Protein AF-A0A951E4K0-F1 (afdb_monomer)

Solvent-accessible surface area (backbone atoms only — not comparable to full-atom values): 7254 Å² total; per-residue 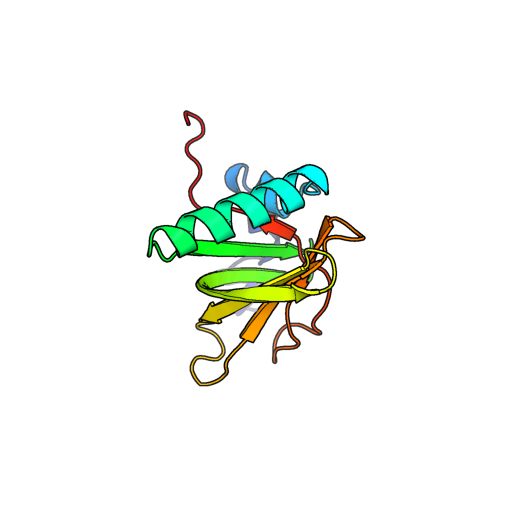(Å²): 109,76,64,49,74,74,73,48,70,82,65,64,62,61,72,37,79,90,33,48,76,57,69,48,87,76,55,45,70,54,36,44,50,47,52,54,49,53,51,54,35,44,76,70,74,40,70,41,69,36,28,39,29,34,76,84,82,45,79,47,70,34,36,40,69,49,72,47,85,45,74,87,71,17,36,39,27,40,29,51,36,86,93,44,77,92,49,91,40,45,43,32,39,38,49,92,75,26,41,36,32,34,54,66,53,100,86,39,90,44,43,80,38,44,71,41,70,77,85,66,54,98,88,101

Nearest PDB structures (foldseek):
  7q08-as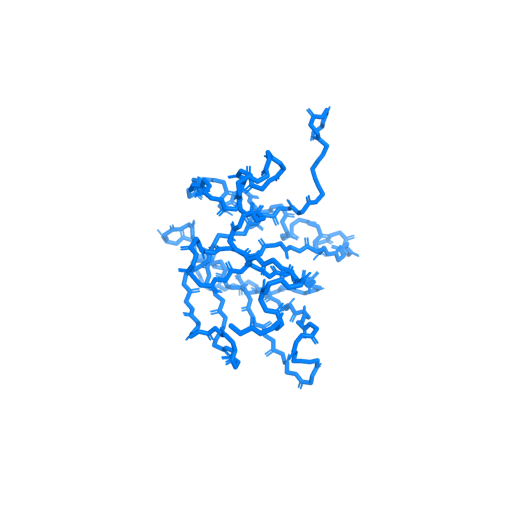sembly1_F  TM=6.027E-01  e=2.156E+00  Candida albicans SC5314
  6hq9-assembly2_B  TM=6.151E-01  e=2.423E+00  Homo sapiens
  4ii1-assembly4_D  TM=5.823E-01  e=2.034E+00  Homo sapiens

Mean predicted aligned error: 5.85 Å

pLDDT: mean 88.38, std 11.91, range [41.97, 98.56]

Secondary structure (DSSP, 8-state):
-HHHHHH--SSGGGGSGGGHHHHSPPPHHHHHHHHHHHHHHHHTT--EEEEEEETTTEEEEEEEEEEEE-GGG-EEEEEE-TTSTTS-EEEEEETTTTEEEE---SS---EEEEEE-S---TT-

Struct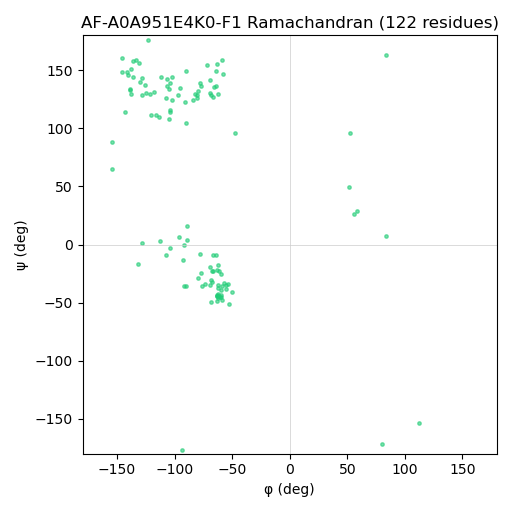ure (mmCIF, N/CA/C/O backbone):
data_AF-A0A951E4K0-F1
#
_entry.id   AF-A0A951E4K0-F1
#
loop_
_atom_site.group_PDB
_atom_site.id
_atom_site.type_symbol
_atom_site.label_atom_id
_atom_site.label_alt_id
_atom_site.label_comp_id
_atom_site.label_asym_id
_atom_site.label_entity_id
_atom_site.label_seq_id
_atom_site.pdbx_PDB_ins_code
_atom_site.Cartn_x
_atom_site.Cartn_y
_atom_site.Cartn_z
_atom_site.occupancy
_atom_site.B_iso_or_equiv
_atom_site.auth_seq_id
_atom_site.auth_comp_id
_atom_site.auth_asym_id
_atom_site.auth_atom_id
_atom_site.pdbx_PDB_model_num
ATOM 1 N N . MET A 1 1 ? 22.150 -8.859 -26.083 1.00 69.88 1 MET A N 1
ATOM 2 C CA . MET A 1 1 ? 21.149 -8.032 -26.794 1.00 69.88 1 MET A CA 1
ATOM 3 C C . MET A 1 1 ? 21.623 -6.578 -26.795 1.00 69.88 1 MET A C 1
ATOM 5 O O . MET A 1 1 ? 22.036 -6.112 -25.738 1.00 69.88 1 MET A O 1
ATOM 9 N N . VAL A 1 2 ? 21.629 -5.881 -27.941 1.00 82.50 2 VAL A N 1
ATOM 10 C CA . VAL A 1 2 ? 22.141 -4.492 -28.066 1.00 82.50 2 VAL A CA 1
ATOM 11 C C . VAL A 1 2 ? 21.454 -3.541 -27.076 1.00 82.50 2 VAL A C 1
ATOM 13 O O . VAL A 1 2 ? 22.128 -2.742 -26.435 1.00 82.50 2 VAL A O 1
ATOM 16 N N . LEU A 1 3 ? 20.147 -3.701 -26.848 1.00 77.38 3 LEU A N 1
ATOM 17 C CA . LEU A 1 3 ? 19.372 -2.881 -25.911 1.00 77.38 3 LEU A CA 1
ATOM 18 C C . LEU A 1 3 ? 19.907 -2.940 -24.465 1.00 77.38 3 LEU A C 1
ATOM 20 O O . LEU A 1 3 ? 20.143 -1.913 -23.845 1.00 77.38 3 LEU A O 1
ATOM 24 N N . GLN A 1 4 ? 20.174 -4.144 -23.950 1.00 70.00 4 GLN A N 1
ATOM 25 C CA . GLN A 1 4 ? 20.669 -4.366 -22.584 1.00 70.00 4 GLN A CA 1
ATOM 26 C C . GLN A 1 4 ? 22.092 -3.825 -22.375 1.00 70.00 4 GLN A C 1
ATOM 28 O O . GLN A 1 4 ? 22.424 -3.377 -21.282 1.00 70.00 4 GLN A O 1
ATOM 33 N N . LYS A 1 5 ? 22.933 -3.845 -23.419 1.00 79.50 5 LYS A N 1
ATOM 34 C CA . LYS A 1 5 ? 24.275 -3.243 -23.366 1.00 79.50 5 LYS A CA 1
ATOM 35 C C . LYS A 1 5 ? 24.222 -1.71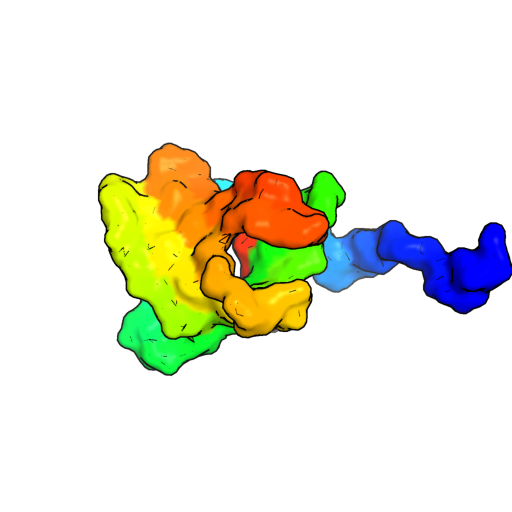2 -23.282 1.00 79.50 5 LYS A C 1
ATOM 37 O O . LYS A 1 5 ? 25.106 -1.132 -22.670 1.00 79.50 5 LYS A O 1
ATOM 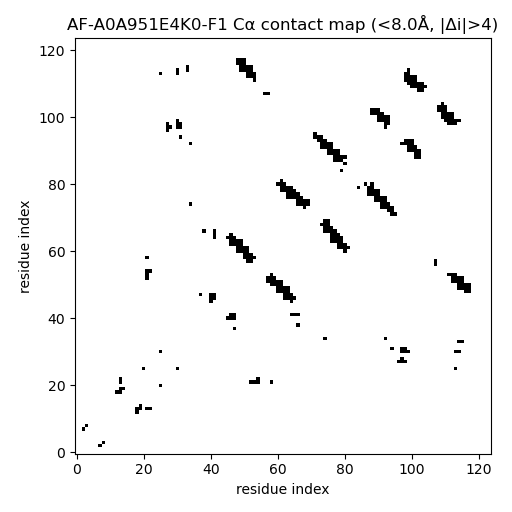42 N N . ASN A 1 6 ? 23.197 -1.085 -23.864 1.00 81.38 6 ASN A N 1
ATOM 43 C CA . ASN A 1 6 ? 23.054 0.374 -23.901 1.00 81.38 6 ASN A CA 1
ATOM 44 C C . ASN A 1 6 ? 22.233 0.941 -22.727 1.00 81.38 6 ASN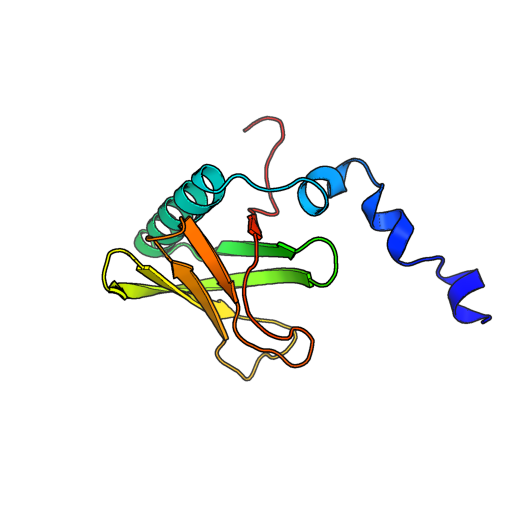 A C 1
ATOM 46 O O . ASN A 1 6 ? 22.546 2.016 -22.234 1.00 81.38 6 ASN A O 1
ATOM 50 N N . LEU A 1 7 ? 21.203 0.227 -22.259 1.00 78.88 7 LEU A N 1
ATOM 51 C CA . LEU A 1 7 ? 20.326 0.664 -21.156 1.00 78.88 7 LEU A CA 1
ATOM 52 C C . LEU A 1 7 ? 20.776 0.155 -19.778 1.00 78.88 7 LEU A C 1
ATOM 54 O O . LEU A 1 7 ? 20.282 0.612 -18.749 1.00 78.88 7 LEU A O 1
ATOM 58 N N . GLY A 1 8 ? 21.703 -0.804 -19.755 1.00 77.50 8 GLY A N 1
ATOM 59 C CA . GLY A 1 8 ? 22.141 -1.474 -18.541 1.00 77.50 8 GLY A CA 1
ATOM 60 C C . GLY A 1 8 ? 21.184 -2.571 -18.070 1.00 77.50 8 GLY A C 1
ATOM 61 O O . GLY A 1 8 ? 20.250 -2.994 -18.755 1.00 77.50 8 GLY A O 1
ATOM 62 N N . LEU A 1 9 ? 21.468 -3.088 -16.877 1.00 77.00 9 LEU A N 1
ATOM 63 C CA . LEU A 1 9 ? 20.673 -4.128 -16.229 1.00 77.00 9 LEU A CA 1
ATOM 64 C C . LEU A 1 9 ? 19.580 -3.474 -15.370 1.00 77.00 9 LEU A C 1
ATOM 66 O O . LEU A 1 9 ? 19.783 -2.398 -14.818 1.00 77.00 9 LEU A O 1
ATOM 70 N N . TRP A 1 10 ? 18.430 -4.131 -15.210 1.00 71.56 10 TRP A N 1
ATOM 71 C CA . TRP A 1 10 ? 17.336 -3.619 -14.368 1.00 71.56 10 TRP A CA 1
ATOM 72 C C . TRP A 1 10 ? 17.597 -3.811 -12.860 1.00 71.56 10 TRP A C 1
ATOM 74 O O . TRP A 1 10 ? 17.063 -3.083 -12.026 1.00 71.56 10 TRP A O 1
ATOM 84 N N . TRP A 1 11 ? 18.425 -4.795 -12.490 1.00 74.81 11 TRP A N 1
ATOM 85 C CA . TRP A 1 11 ? 18.671 -5.188 -11.098 1.00 74.81 11 TRP A CA 1
ATOM 86 C C . TRP A 1 11 ? 19.660 -4.308 -10.302 1.00 74.81 11 TRP A C 1
ATOM 88 O O . TRP A 1 11 ? 19.476 -4.215 -9.089 1.00 74.81 11 TRP A O 1
ATOM 98 N N . PRO A 1 12 ? 20.671 -3.625 -10.885 1.00 79.00 12 PRO A N 1
ATOM 99 C CA . PRO A 1 12 ? 21.579 -2.755 -10.133 1.00 79.00 12 PRO A CA 1
ATOM 100 C C . PRO A 1 12 ? 20.860 -1.614 -9.415 1.00 79.00 12 PRO A C 1
ATOM 102 O O . PRO A 1 12 ? 21.329 -1.150 -8.380 1.00 79.00 12 PRO A O 1
ATOM 105 N N . ALA A 1 13 ? 19.691 -1.195 -9.914 1.00 72.56 13 ALA A N 1
ATOM 106 C CA . ALA A 1 13 ? 18.859 -0.207 -9.241 1.00 72.56 13 ALA A CA 1
ATOM 107 C C . ALA A 1 13 ? 18.519 -0.626 -7.799 1.00 72.56 13 ALA A C 1
ATOM 109 O O . ALA A 1 13 ? 18.506 0.228 -6.922 1.00 72.56 13 ALA A O 1
ATOM 110 N N . TYR A 1 14 ? 18.331 -1.918 -7.514 1.00 70.06 14 TYR A N 1
ATOM 111 C CA . TYR A 1 14 ? 17.999 -2.415 -6.170 1.00 70.06 14 TYR A CA 1
ATOM 112 C C . TYR A 1 14 ? 19.121 -2.232 -5.147 1.00 70.06 14 TYR A C 1
ATOM 114 O O . TYR A 1 14 ? 18.846 -2.175 -3.954 1.00 70.06 14 TYR A O 1
ATOM 122 N N . TRP A 1 15 ? 20.367 -2.113 -5.608 1.00 73.19 15 TRP A N 1
ATOM 123 C CA . TRP A 1 15 ? 21.541 -1.934 -4.751 1.00 73.19 15 TRP A CA 1
ATOM 124 C C . TRP A 1 15 ? 21.890 -0.467 -4.500 1.00 73.19 15 TRP A C 1
ATOM 126 O O . TRP A 1 15 ? 22.843 -0.170 -3.783 1.00 73.19 15 TRP A O 1
ATOM 136 N N . ARG A 1 16 ? 21.130 0.476 -5.071 1.00 76.94 16 ARG A N 1
ATOM 137 C CA . ARG A 1 16 ? 21.275 1.894 -4.730 1.00 76.94 16 ARG A CA 1
ATOM 138 C C . ARG A 1 16 ? 20.868 2.088 -3.274 1.00 76.94 16 ARG A C 1
ATOM 140 O O . ARG A 1 16 ? 19.816 1.601 -2.874 1.00 76.94 16 ARG A O 1
ATOM 147 N N . VAL A 1 17 ? 21.657 2.850 -2.513 1.00 73.56 17 VAL A N 1
ATOM 148 C CA . VAL A 1 17 ? 21.427 3.080 -1.074 1.00 73.56 17 VAL A CA 1
ATOM 149 C C . VAL A 1 17 ? 19.983 3.502 -0.793 1.00 73.56 17 VAL A C 1
ATOM 151 O O . VAL A 1 17 ? 19.376 2.956 0.113 1.00 73.56 17 VAL A O 1
ATOM 154 N N . GLY A 1 18 ? 19.382 4.368 -1.618 1.00 69.25 18 GLY A N 1
ATOM 155 C CA . GLY A 1 18 ? 17.985 4.807 -1.461 1.00 69.25 18 GLY A CA 1
ATOM 156 C C . GLY A 1 18 ? 16.917 3.705 -1.578 1.00 69.25 18 GLY A C 1
ATOM 157 O O . GLY A 1 18 ? 15.808 3.880 -1.085 1.00 69.25 18 GLY A O 1
ATOM 158 N N . ASN A 1 19 ? 17.249 2.549 -2.154 1.00 73.06 19 ASN A N 1
ATOM 159 C CA . ASN A 1 19 ? 16.321 1.443 -2.400 1.00 73.06 19 ASN A CA 1
ATOM 160 C C . ASN A 1 19 ? 16.351 0.361 -1.311 1.00 73.06 19 ASN A C 1
ATOM 162 O O . ASN A 1 19 ? 15.657 -0.647 -1.428 1.00 73.06 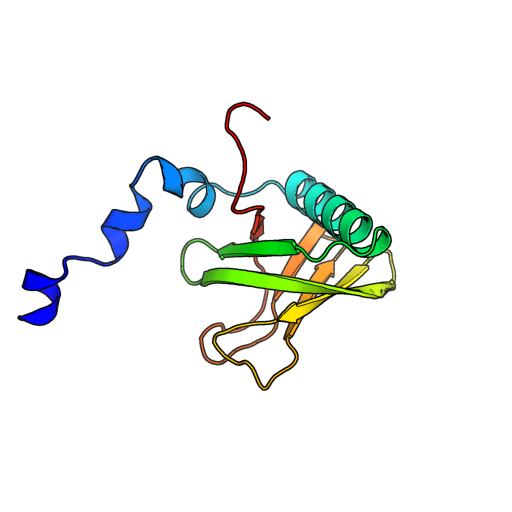19 ASN A O 1
ATOM 166 N N . TRP A 1 20 ? 17.085 0.568 -0.213 1.00 74.69 20 TRP A N 1
ATOM 167 C CA . TRP A 1 20 ? 17.168 -0.395 0.890 1.00 74.69 20 TRP A CA 1
ATOM 168 C C . TRP A 1 20 ? 15.791 -0.814 1.441 1.00 74.69 20 TRP A C 1
ATOM 170 O O . TRP A 1 20 ? 15.591 -1.976 1.788 1.00 74.69 20 TRP A O 1
ATOM 180 N N . ARG A 1 21 ? 14.806 0.098 1.450 1.00 74.44 21 ARG A N 1
ATOM 181 C CA . ARG A 1 21 ? 13.428 -0.166 1.914 1.00 74.44 21 ARG A CA 1
ATOM 182 C C . ARG A 1 21 ? 12.621 -1.092 1.004 1.00 74.44 21 ARG A C 1
ATOM 184 O O . ARG A 1 21 ? 11.633 -1.660 1.452 1.00 74.44 21 ARG A O 1
ATOM 191 N N . ILE A 1 22 ? 13.038 -1.242 -0.251 1.00 75.25 22 ILE A N 1
ATOM 192 C CA . ILE A 1 22 ? 12.457 -2.193 -1.208 1.00 75.25 22 ILE A CA 1
ATOM 193 C C . ILE A 1 22 ? 12.927 -3.618 -0.893 1.00 75.25 22 ILE A C 1
ATOM 195 O O . ILE A 1 22 ? 12.196 -4.590 -1.077 1.00 75.25 22 ILE A O 1
ATOM 199 N N . VAL A 1 23 ? 14.177 -3.743 -0.446 1.00 71.25 23 VAL A N 1
ATOM 200 C CA . VAL A 1 23 ? 14.839 -5.034 -0.229 1.00 71.25 23 VAL A CA 1
ATOM 201 C C . VAL A 1 23 ? 14.606 -5.552 1.187 1.00 71.25 23 VAL A C 1
ATOM 203 O O . VAL A 1 23 ? 14.451 -6.756 1.385 1.00 71.25 23 VAL A O 1
ATOM 206 N N . MET A 1 24 ? 14.551 -4.657 2.174 1.00 74.25 24 MET A N 1
ATOM 207 C CA . MET A 1 24 ? 14.398 -5.041 3.572 1.00 74.25 24 MET A CA 1
ATOM 208 C C . MET A 1 24 ? 12.949 -5.423 3.905 1.00 74.25 24 MET A C 1
ATOM 210 O O . MET A 1 24 ? 12.008 -4.747 3.482 1.00 74.25 24 MET A O 1
ATOM 214 N N . PRO A 1 25 ? 12.739 -6.489 4.699 1.00 75.00 25 PRO A N 1
ATOM 215 C CA . PRO A 1 25 ? 11.406 -6.886 5.119 1.00 75.00 25 PRO A CA 1
ATOM 216 C C . PRO A 1 25 ? 10.771 -5.794 5.982 1.00 75.00 25 PRO A C 1
ATOM 218 O O . PRO A 1 25 ? 11.399 -5.249 6.890 1.00 75.00 25 PRO A O 1
ATOM 221 N N . VAL A 1 26 ? 9.493 -5.508 5.733 1.00 83.19 26 VAL A N 1
ATOM 222 C CA . VAL A 1 26 ? 8.735 -4.563 6.555 1.00 83.19 26 VAL A CA 1
ATOM 223 C C . VAL A 1 26 ? 8.046 -5.328 7.683 1.00 83.19 26 VAL A C 1
ATOM 225 O O . VAL A 1 26 ? 7.267 -6.243 7.402 1.00 83.19 26 VAL A O 1
ATOM 228 N N . PRO A 1 27 ? 8.285 -4.978 8.959 1.00 89.94 27 PRO A N 1
ATOM 229 C CA . PRO A 1 27 ? 7.633 -5.647 10.077 1.00 89.94 27 PRO A CA 1
ATOM 230 C C . PRO A 1 27 ? 6.105 -5.553 9.992 1.00 89.94 27 PRO A C 1
ATOM 232 O O . PRO A 1 27 ? 5.555 -4.525 9.592 1.00 89.94 27 PRO A O 1
ATOM 235 N N . ARG A 1 28 ? 5.405 -6.590 10.465 1.00 93.56 28 ARG A N 1
ATOM 236 C CA . ARG A 1 28 ? 3.929 -6.629 10.522 1.00 93.56 28 ARG A CA 1
ATOM 237 C C . ARG A 1 28 ? 3.337 -5.496 11.366 1.00 93.56 28 ARG A C 1
ATOM 239 O O . ARG A 1 28 ? 2.320 -4.911 11.015 1.00 93.56 28 ARG A O 1
ATOM 246 N N . SER A 1 29 ? 4.019 -5.109 12.444 1.00 93.94 29 SER A N 1
ATOM 247 C CA . SER A 1 29 ? 3.671 -3.913 13.226 1.00 93.94 29 SER A CA 1
ATOM 248 C C . SER A 1 29 ? 3.791 -2.622 12.405 1.00 93.94 29 SER A C 1
ATOM 250 O O . SER A 1 29 ? 2.984 -1.710 12.561 1.00 93.94 29 SER A O 1
ATOM 252 N N . GLY A 1 30 ? 4.762 -2.549 11.490 1.00 93.12 30 GLY A N 1
ATOM 253 C CA . GLY A 1 30 ? 4.898 -1.466 10.518 1.00 93.12 30 GLY A CA 1
ATOM 254 C C . GLY A 1 30 ? 3.716 -1.403 9.555 1.00 93.12 30 GLY A C 1
ATOM 255 O O . GLY A 1 30 ? 3.166 -0.326 9.353 1.00 93.12 30 GLY A O 1
ATOM 256 N N . GLN A 1 31 ? 3.273 -2.551 9.040 1.00 95.81 31 GLN A N 1
ATOM 257 C CA . GLN A 1 31 ? 2.095 -2.638 8.172 1.00 95.81 31 GLN A CA 1
ATOM 258 C C . GLN A 1 31 ? 0.812 -2.216 8.908 1.00 95.81 31 GLN A C 1
ATOM 260 O O . GLN A 1 31 ? 0.056 -1.394 8.404 1.00 95.81 31 GLN A O 1
ATOM 265 N N . GLN A 1 32 ? 0.609 -2.663 10.150 1.00 97.56 32 GLN A N 1
ATOM 266 C CA . GLN A 1 32 ? -0.517 -2.202 10.970 1.00 97.56 32 GLN A CA 1
ATOM 267 C C . GLN A 1 32 ? -0.495 -0.681 11.198 1.00 97.56 32 GLN A C 1
ATOM 269 O O . GLN A 1 32 ? -1.533 -0.024 11.106 1.00 97.56 32 GLN A O 1
ATOM 274 N N . ARG A 1 33 ? 0.677 -0.103 11.504 1.00 95.81 33 ARG A N 1
ATOM 275 C CA . ARG A 1 33 ? 0.826 1.357 11.647 1.00 95.81 33 ARG A CA 1
ATOM 276 C C . ARG A 1 33 ? 0.510 2.079 10.341 1.00 95.81 33 ARG A C 1
ATOM 278 O O . ARG A 1 33 ? -0.199 3.078 10.380 1.00 95.81 33 ARG A O 1
ATOM 285 N N . MET A 1 34 ? 0.975 1.549 9.212 1.00 96.00 34 MET A N 1
ATOM 286 C CA . MET A 1 34 ? 0.679 2.087 7.885 1.00 96.00 34 MET A CA 1
ATOM 287 C C . MET A 1 34 ? -0.826 2.085 7.599 1.00 96.00 34 MET A C 1
ATOM 289 O O . MET A 1 34 ? -1.357 3.106 7.186 1.00 96.00 34 MET A O 1
ATOM 293 N N . ALA A 1 35 ? -1.538 0.993 7.896 1.00 97.69 35 ALA A N 1
ATOM 294 C CA . ALA A 1 35 ? -2.988 0.917 7.705 1.00 97.69 35 ALA A CA 1
ATOM 295 C C . ALA A 1 35 ? -3.744 1.962 8.538 1.00 97.69 35 ALA A C 1
ATOM 297 O O . ALA A 1 35 ? -4.609 2.668 8.021 1.00 97.69 35 ALA A O 1
ATOM 298 N N . LYS A 1 36 ? -3.377 2.111 9.819 1.00 97.31 36 LYS A N 1
ATOM 299 C CA . LYS A 1 36 ? -3.954 3.135 10.705 1.00 97.31 36 LYS A CA 1
ATOM 300 C C . LYS A 1 36 ? -3.666 4.549 10.204 1.00 97.31 36 LYS A C 1
ATOM 302 O O . LYS A 1 36 ? -4.562 5.389 10.205 1.00 97.31 36 LYS A O 1
ATOM 307 N N . TRP A 1 37 ? -2.431 4.804 9.776 1.00 96.50 37 TRP A N 1
ATOM 308 C CA . TRP A 1 37 ? -2.037 6.096 9.228 1.00 96.50 37 TRP A CA 1
ATOM 309 C C . TRP A 1 37 ? -2.810 6.416 7.949 1.00 96.50 37 TRP A C 1
ATOM 311 O O . TRP A 1 37 ? -3.394 7.490 7.862 1.00 96.50 37 TRP A O 1
ATOM 321 N N . LEU A 1 38 ? -2.884 5.478 7.002 1.00 96.88 38 LEU A N 1
ATOM 322 C CA . LEU A 1 38 ? -3.562 5.677 5.724 1.00 96.88 38 LEU A CA 1
ATOM 323 C C . LEU A 1 38 ? -5.054 5.953 5.923 1.00 96.88 38 LEU A C 1
ATOM 325 O O . LEU A 1 38 ? -5.569 6.935 5.394 1.00 96.88 38 LEU A O 1
ATOM 329 N N . ARG A 1 39 ? -5.715 5.156 6.773 1.00 97.81 39 ARG A N 1
ATOM 330 C CA . ARG A 1 39 ? -7.095 5.405 7.207 1.00 97.81 39 ARG A CA 1
ATOM 331 C C . ARG A 1 39 ? -7.252 6.819 7.766 1.00 97.81 39 ARG A C 1
ATOM 333 O O . ARG A 1 39 ? -8.102 7.565 7.300 1.00 97.81 39 ARG A O 1
ATOM 340 N N . SER A 1 40 ? -6.388 7.206 8.706 1.00 97.62 40 SER A N 1
ATOM 341 C CA . SER A 1 40 ? -6.423 8.541 9.305 1.00 97.62 40 SER A CA 1
ATOM 342 C C . SER A 1 40 ? -6.230 9.653 8.267 1.00 97.62 40 SER A C 1
ATOM 344 O O . SER A 1 40 ? -6.903 10.673 8.349 1.00 97.62 40 SER A O 1
ATOM 346 N N . GLN A 1 41 ? -5.358 9.491 7.266 1.00 96.94 41 GLN A N 1
ATOM 347 C CA . GLN A 1 41 ? -5.210 10.495 6.204 1.00 96.94 41 GLN A CA 1
ATOM 348 C C . GLN A 1 41 ? -6.495 10.647 5.382 1.00 96.94 41 GLN A C 1
ATOM 350 O O . GLN A 1 41 ? -6.933 11.773 5.137 1.00 96.94 41 GLN A O 1
ATOM 355 N N . LEU A 1 42 ? -7.129 9.530 5.024 1.00 97.62 42 LEU A N 1
ATOM 356 C CA . LEU A 1 42 ? -8.375 9.530 4.262 1.00 97.62 42 LEU A CA 1
ATOM 357 C C . LEU A 1 42 ? -9.561 10.073 5.077 1.00 97.62 42 LEU A C 1
ATOM 359 O O . LEU A 1 42 ? -10.363 10.822 4.525 1.00 97.62 42 LEU A O 1
ATOM 363 N N . ASP A 1 43 ? -9.615 9.817 6.389 1.00 98.06 43 ASP A N 1
ATOM 364 C CA . ASP A 1 43 ? -10.587 10.444 7.305 1.00 98.06 43 ASP A CA 1
ATOM 365 C C . ASP A 1 43 ? -10.491 11.980 7.276 1.00 98.06 43 ASP A C 1
ATOM 367 O O . ASP A 1 43 ? -11.496 12.684 7.361 1.00 98.06 43 ASP A O 1
ATOM 371 N N . HIS A 1 44 ? -9.284 12.518 7.074 1.00 97.75 44 HIS A N 1
ATOM 372 C CA . HIS A 1 44 ? -9.035 13.954 6.922 1.00 97.75 44 HIS A CA 1
ATOM 373 C C . HIS A 1 44 ? -9.129 14.444 5.466 1.00 97.75 44 HIS A C 1
ATOM 375 O O . HIS A 1 44 ? -8.644 15.535 5.160 1.00 97.75 44 HIS A O 1
ATOM 381 N N . LYS A 1 45 ? -9.729 13.660 4.557 1.00 97.00 45 LYS A N 1
ATOM 382 C CA . LYS A 1 45 ? -9.871 13.971 3.120 1.00 97.00 45 LYS A CA 1
ATOM 383 C C . LYS A 1 45 ? -8.532 14.204 2.403 1.00 97.00 45 LYS A C 1
ATOM 385 O O . LYS A 1 45 ? -8.460 14.964 1.439 1.00 97.00 45 LYS A O 1
ATOM 390 N N . ARG A 1 46 ? -7.452 13.568 2.872 1.00 96.12 46 ARG A N 1
ATOM 391 C CA . ARG A 1 46 ? -6.117 13.654 2.263 1.00 96.12 46 ARG A CA 1
ATOM 392 C C . ARG A 1 46 ? -5.814 12.371 1.503 1.00 96.12 46 ARG A C 1
ATOM 394 O O . ARG A 1 46 ? -5.526 11.348 2.121 1.00 96.12 46 ARG A O 1
ATOM 401 N N . ILE A 1 47 ? -5.824 12.449 0.175 1.00 95.81 47 ILE A N 1
ATOM 402 C CA . ILE A 1 47 ? -5.346 11.358 -0.683 1.00 95.81 47 ILE A CA 1
ATOM 403 C C . ILE A 1 47 ? -3.848 11.123 -0.462 1.00 95.81 47 ILE A C 1
ATOM 405 O O . ILE A 1 47 ? -3.098 12.052 -0.121 1.00 95.81 47 ILE A O 1
ATOM 409 N N . ARG A 1 48 ? -3.408 9.874 -0.629 1.00 95.56 48 ARG A N 1
ATOM 410 C CA . ARG A 1 48 ? -2.018 9.483 -0.378 1.00 95.56 48 ARG A CA 1
ATOM 411 C C . ARG A 1 48 ? -1.500 8.531 -1.431 1.00 95.56 48 ARG A C 1
ATOM 413 O O . ARG A 1 48 ? -2.144 7.537 -1.752 1.00 95.56 48 ARG A O 1
ATOM 420 N N . ASP A 1 49 ? -0.305 8.827 -1.917 1.00 94.12 49 ASP A N 1
ATOM 421 C CA . ASP A 1 49 ? 0.507 7.857 -2.618 1.00 94.12 49 ASP A CA 1
ATOM 422 C C . ASP A 1 49 ? 1.004 6.794 -1.633 1.00 94.12 49 ASP A C 1
ATOM 424 O O . ASP A 1 49 ? 1.333 7.067 -0.476 1.00 94.12 49 ASP A O 1
ATOM 428 N N . VAL A 1 50 ? 1.030 5.555 -2.098 1.00 94.12 50 VAL A N 1
ATOM 429 C CA . VAL A 1 50 ? 1.590 4.428 -1.369 1.00 94.12 50 VAL A CA 1
ATOM 430 C C . VAL A 1 50 ? 2.425 3.599 -2.316 1.00 94.12 50 VAL A C 1
ATOM 432 O O . VAL A 1 50 ? 2.097 3.409 -3.486 1.00 94.12 50 VAL A O 1
ATOM 435 N N . TYR A 1 51 ? 3.508 3.064 -1.783 1.00 92.81 51 TYR A N 1
ATOM 436 C CA . TYR A 1 51 ? 4.380 2.177 -2.517 1.00 92.81 51 TYR A CA 1
ATOM 437 C C . TYR A 1 51 ? 4.222 0.760 -2.025 1.00 92.81 51 TYR A C 1
ATOM 439 O O . TYR A 1 51 ? 4.360 0.483 -0.831 1.00 92.81 51 TYR A O 1
ATOM 447 N N . ILE A 1 52 ? 3.942 -0.137 -2.960 1.00 93.56 52 ILE A N 1
ATOM 448 C CA . ILE A 1 52 ? 3.799 -1.554 -2.695 1.00 93.56 52 ILE A CA 1
ATOM 449 C C . ILE A 1 52 ? 5.022 -2.302 -3.193 1.00 93.56 52 ILE A C 1
ATOM 451 O O . ILE A 1 52 ? 5.505 -2.098 -4.309 1.00 93.56 52 ILE A O 1
ATOM 455 N N . THR A 1 53 ? 5.521 -3.196 -2.350 1.00 91.31 53 THR A N 1
ATOM 456 C CA . THR A 1 53 ? 6.675 -4.016 -2.677 1.00 91.31 53 THR A CA 1
ATOM 457 C C . THR A 1 53 ? 6.538 -5.441 -2.182 1.00 91.31 53 THR A C 1
ATOM 459 O O . THR A 1 53 ? 5.991 -5.735 -1.117 1.00 91.31 53 THR A O 1
ATOM 462 N N . ARG A 1 54 ? 7.095 -6.349 -2.968 1.00 87.69 54 ARG A N 1
ATOM 463 C CA . ARG A 1 54 ? 7.467 -7.695 -2.562 1.00 87.69 54 ARG A CA 1
ATOM 464 C C . ARG A 1 54 ? 8.753 -7.977 -3.314 1.00 87.69 54 ARG A C 1
ATOM 466 O O . ARG A 1 54 ? 8.699 -8.012 -4.541 1.00 87.69 54 ARG A O 1
ATOM 473 N N . PHE A 1 55 ? 9.875 -8.131 -2.603 1.00 70.75 55 PHE A N 1
ATOM 474 C CA . PHE A 1 55 ? 11.202 -8.347 -3.192 1.00 70.75 55 PHE A CA 1
ATOM 475 C C . PHE A 1 55 ? 11.144 -9.433 -4.280 1.00 70.75 55 PHE A C 1
ATOM 477 O O . PHE A 1 55 ? 11.164 -10.619 -3.968 1.00 70.75 55 PHE A O 1
ATOM 484 N N . LYS A 1 56 ? 11.008 -8.994 -5.543 1.00 69.69 56 LYS A N 1
ATOM 485 C CA . LYS A 1 56 ? 10.605 -9.793 -6.716 1.00 69.69 56 LYS A CA 1
ATOM 486 C C . LYS A 1 56 ? 9.285 -10.570 -6.458 1.00 69.69 56 LYS A C 1
ATOM 488 O O . LYS A 1 56 ? 9.331 -11.666 -5.907 1.00 69.69 56 LYS A O 1
ATOM 493 N N . PRO A 1 57 ? 8.101 -10.049 -6.856 1.00 78.69 57 PRO A N 1
ATOM 494 C CA . PRO A 1 57 ? 7.901 -9.551 -8.221 1.00 78.69 57 PRO A CA 1
ATOM 495 C C . PRO A 1 57 ? 7.324 -8.132 -8.372 1.00 78.69 57 PRO A C 1
ATOM 497 O O . PRO A 1 57 ? 7.098 -7.731 -9.507 1.00 78.69 57 PRO A O 1
ATOM 500 N N . ILE A 1 58 ? 7.052 -7.377 -7.302 1.00 83.81 58 ILE A N 1
ATOM 501 C CA . ILE A 1 58 ? 6.350 -6.085 -7.428 1.00 83.81 58 ILE A CA 1
ATOM 502 C C . ILE A 1 58 ? 7.064 -4.965 -6.688 1.00 83.81 58 ILE A C 1
ATOM 504 O O . ILE A 1 58 ? 7.582 -5.176 -5.595 1.00 83.81 58 ILE A O 1
ATOM 508 N N . ASN A 1 59 ? 7.075 -3.798 -7.328 1.00 87.25 59 ASN A N 1
ATOM 509 C CA . ASN A 1 59 ? 7.632 -2.531 -6.876 1.00 87.25 59 ASN A CA 1
ATOM 510 C C . ASN A 1 59 ? 6.879 -1.424 -7.596 1.00 87.25 59 ASN A C 1
ATOM 512 O O . ASN A 1 59 ? 7.243 -1.057 -8.711 1.00 87.25 59 ASN A O 1
ATOM 516 N N . HIS A 1 60 ? 5.770 -0.986 -7.012 1.00 92.19 60 HIS A N 1
ATOM 517 C CA . HIS A 1 60 ? 4.784 -0.182 -7.724 1.00 92.19 60 HIS A CA 1
ATOM 518 C C . HIS A 1 60 ? 4.202 0.917 -6.845 1.00 92.19 60 HIS A C 1
ATOM 520 O O . HIS A 1 60 ? 4.085 0.745 -5.634 1.00 92.19 60 HIS A O 1
ATOM 526 N N . CYS A 1 61 ? 3.847 2.042 -7.460 1.00 93.00 61 CYS A N 1
ATOM 527 C CA . CYS A 1 61 ? 3.211 3.166 -6.783 1.00 93.00 61 CYS A CA 1
ATOM 528 C C . CYS A 1 61 ? 1.718 3.198 -7.110 1.00 93.00 61 CYS A C 1
ATOM 530 O O . CYS A 1 61 ? 1.318 2.982 -8.253 1.00 93.00 61 CYS A O 1
ATOM 532 N N . LEU A 1 62 ? 0.913 3.484 -6.098 1.00 95.56 62 LEU A N 1
ATOM 533 C CA . LEU A 1 62 ? -0.538 3.564 -6.159 1.00 95.56 62 LEU A CA 1
ATOM 534 C C . LEU A 1 62 ? -1.001 4.829 -5.443 1.00 95.56 62 LEU A C 1
ATOM 536 O O . LEU A 1 62 ? -0.296 5.334 -4.573 1.00 95.56 62 LEU A O 1
ATOM 540 N N . VAL A 1 63 ? -2.205 5.306 -5.748 1.00 96.06 63 VAL A N 1
ATOM 541 C CA . VAL A 1 63 ? -2.819 6.424 -5.016 1.00 96.06 63 VAL A CA 1
ATOM 542 C C . VAL A 1 63 ? -4.074 5.938 -4.311 1.00 96.06 63 VAL A C 1
ATOM 544 O O . VAL A 1 63 ? -5.063 5.627 -4.965 1.00 96.06 63 VAL A O 1
ATOM 547 N N . ALA A 1 64 ? -4.050 5.88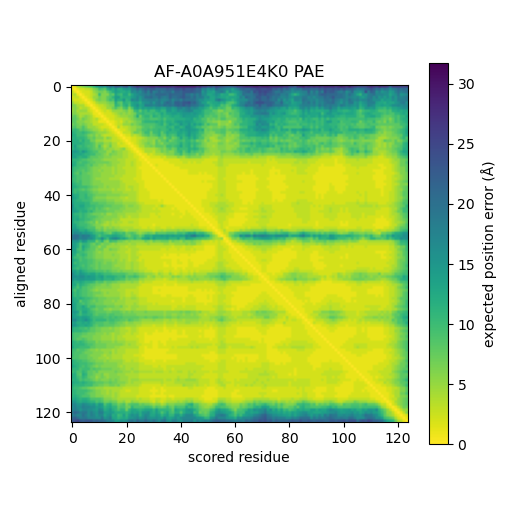7 -2.983 1.00 97.00 64 ALA A N 1
ATOM 548 C CA . ALA A 1 64 ? -5.224 5.601 -2.171 1.00 97.00 64 ALA A CA 1
ATOM 549 C C . ALA A 1 64 ? -6.078 6.862 -2.015 1.00 97.00 64 ALA A C 1
ATOM 551 O O . ALA A 1 64 ? -5.576 7.923 -1.620 1.00 97.00 64 ALA A O 1
ATOM 552 N N . TYR A 1 65 ? -7.371 6.737 -2.309 1.00 96.94 65 TYR A N 1
ATOM 553 C CA . TYR A 1 65 ? -8.300 7.871 -2.297 1.00 96.94 65 TYR A CA 1
ATOM 554 C C . TYR A 1 65 ? -9.600 7.605 -1.533 1.00 96.94 65 TYR A C 1
ATOM 556 O O . TYR A 1 65 ? -10.281 8.556 -1.152 1.00 96.94 65 TYR A O 1
ATOM 564 N N . HIS A 1 66 ? -9.936 6.343 -1.266 1.00 98.19 66 HIS A N 1
ATOM 565 C CA . HIS A 1 66 ? -11.093 5.968 -0.462 1.00 98.19 66 HIS A CA 1
ATOM 566 C C . HIS A 1 66 ? -10.802 4.698 0.344 1.00 98.19 66 HIS A C 1
ATOM 568 O O . HIS A 1 66 ? -9.852 3.967 0.052 1.00 98.19 66 HIS A O 1
ATOM 574 N N . TYR A 1 67 ? -11.586 4.456 1.395 1.00 98.44 67 TYR A N 1
ATOM 575 C CA . TYR A 1 67 ? -11.537 3.199 2.125 1.00 98.44 67 TYR A CA 1
ATOM 576 C C . TYR A 1 67 ? -12.914 2.796 2.645 1.00 98.44 67 TYR A C 1
ATOM 578 O O . TYR A 1 67 ? -13.714 3.642 3.041 1.00 98.44 67 TYR A O 1
ATOM 586 N N . THR A 1 68 ? -13.129 1.486 2.725 1.00 98.31 68 THR A N 1
ATOM 587 C CA . THR A 1 68 ? -14.292 0.873 3.364 1.00 98.31 68 THR A CA 1
ATOM 588 C C . THR A 1 68 ? -13.836 0.007 4.545 1.00 98.31 68 THR A C 1
ATOM 590 O O . THR A 1 68 ? -12.912 -0.802 4.391 1.00 98.31 68 THR A O 1
ATOM 593 N N . PRO A 1 69 ? -14.443 0.146 5.741 1.00 97.31 69 PRO A N 1
ATOM 594 C CA . PRO A 1 69 ? -14.212 -0.778 6.847 1.00 97.31 69 PRO A CA 1
ATOM 595 C C . PRO A 1 69 ? -14.662 -2.199 6.483 1.00 97.31 69 PRO A C 1
ATOM 597 O O . PRO A 1 69 ? -15.789 -2.405 6.037 1.00 97.31 69 PRO A O 1
ATOM 600 N N . GLY A 1 70 ? -13.788 -3.180 6.692 1.00 94.50 70 GLY A N 1
ATOM 601 C CA . GLY A 1 70 ? -14.105 -4.600 6.574 1.00 94.50 70 GLY A CA 1
ATOM 602 C C . GLY A 1 70 ? -14.515 -5.222 7.912 1.00 94.50 70 GLY A C 1
ATOM 603 O O . GLY A 1 70 ? -14.591 -4.561 8.950 1.00 94.50 70 GLY A O 1
ATOM 604 N N . GLN A 1 71 ? -14.759 -6.533 7.900 1.00 93.31 71 GLN A N 1
ATOM 605 C CA . GLN A 1 71 ? -15.020 -7.294 9.124 1.00 93.31 71 GLN A CA 1
ATOM 606 C C . GLN A 1 71 ? -13.743 -7.451 9.959 1.00 93.31 71 GLN A C 1
ATOM 608 O O . GLN A 1 71 ? -12.635 -7.430 9.431 1.00 93.31 71 GLN A O 1
ATOM 613 N N . ASN A 1 72 ? -13.889 -7.639 11.274 1.00 94.38 72 ASN A N 1
ATOM 614 C CA . ASN A 1 72 ? -12.782 -7.971 12.184 1.00 94.38 72 ASN A CA 1
ATOM 615 C C . ASN A 1 72 ? -11.597 -6.981 12.165 1.00 94.38 72 ASN A C 1
ATOM 617 O O . ASN A 1 72 ? -10.471 -7.343 12.498 1.00 94.38 72 ASN A O 1
ATOM 621 N N . GLY A 1 73 ? -11.851 -5.718 11.806 1.00 95.06 73 GLY A N 1
ATOM 622 C CA . GLY A 1 73 ? -10.827 -4.674 11.731 1.00 95.06 73 GLY A CA 1
ATOM 623 C C . GLY A 1 73 ? -10.036 -4.640 10.420 1.00 95.06 73 GLY A C 1
ATOM 624 O O . GLY A 1 73 ? -9.068 -3.879 10.332 1.00 95.06 73 GLY A O 1
ATOM 625 N N . ASP A 1 74 ? -10.433 -5.430 9.420 1.00 98.19 74 ASP A N 1
ATOM 626 C CA . ASP A 1 74 ? -9.918 -5.323 8.057 1.00 98.19 74 ASP A CA 1
ATOM 627 C C . ASP A 1 74 ? -10.281 -3.960 7.448 1.00 98.19 74 ASP A C 1
ATOM 629 O O . ASP A 1 74 ? -11.234 -3.292 7.861 1.00 98.19 74 ASP A O 1
ATOM 633 N N . ILE A 1 75 ? -9.500 -3.521 6.465 1.00 98.50 75 ILE A N 1
ATOM 634 C CA . ILE A 1 75 ? -9.734 -2.262 5.755 1.00 98.50 75 ILE A CA 1
ATOM 635 C C . ILE A 1 75 ? -9.488 -2.495 4.270 1.00 98.50 75 ILE A C 1
ATOM 637 O O . ILE A 1 75 ? -8.436 -3.005 3.889 1.00 98.50 75 ILE A O 1
ATOM 641 N N . ILE A 1 76 ? -10.439 -2.095 3.436 1.00 98.56 76 ILE A N 1
ATOM 642 C CA . ILE A 1 76 ? -10.329 -2.164 1.981 1.00 98.56 76 ILE A CA 1
ATOM 643 C C . ILE A 1 76 ? -10.054 -0.749 1.489 1.00 98.56 76 ILE A C 1
ATOM 645 O O . ILE A 1 76 ? -10.896 0.126 1.667 1.00 98.56 76 ILE A O 1
ATOM 649 N N . PHE A 1 77 ? -8.874 -0.507 0.926 1.00 98.44 77 PHE A N 1
ATOM 650 C CA . PHE A 1 77 ? -8.526 0.776 0.324 1.00 98.44 77 PHE A CA 1
ATOM 651 C C . PHE A 1 77 ? -8.745 0.715 -1.182 1.00 98.44 77 PHE A C 1
ATOM 653 O O . PHE A 1 77 ? -8.184 -0.161 -1.846 1.00 98.44 77 PHE A O 1
ATOM 660 N N . ASP A 1 78 ? -9.484 1.682 -1.710 1.00 98.19 78 ASP A N 1
ATOM 661 C CA . ASP A 1 78 ? -9.598 1.897 -3.147 1.00 98.19 78 ASP A CA 1
ATOM 662 C C . ASP A 1 78 ? -8.372 2.670 -3.612 1.00 98.19 78 ASP A C 1
ATOM 664 O O . ASP A 1 78 ? -8.031 3.733 -3.068 1.00 98.19 78 ASP A O 1
ATOM 668 N N . VAL A 1 79 ? -7.696 2.120 -4.615 1.00 97.31 79 VAL A N 1
ATOM 669 C CA . VAL A 1 79 ? -6.460 2.685 -5.137 1.00 97.31 79 VAL A CA 1
ATOM 670 C C . VAL A 1 79 ? -6.548 2.916 -6.639 1.00 97.31 79 VAL A C 1
ATOM 672 O O . VAL A 1 79 ? -7.021 2.075 -7.402 1.00 97.31 79 VAL A O 1
ATOM 675 N N . TYR A 1 80 ? -6.048 4.069 -7.071 1.00 96.56 80 TYR A N 1
ATOM 676 C CA . TYR A 1 80 ? -5.782 4.346 -8.471 1.00 96.56 80 TYR A CA 1
ATOM 677 C C . TYR A 1 80 ? -4.429 3.750 -8.863 1.00 96.56 80 TYR A C 1
ATOM 679 O O . TYR A 1 80 ? -3.410 3.982 -8.202 1.00 96.56 80 TYR A O 1
ATOM 687 N N . ASP A 1 81 ? -4.435 2.998 -9.960 1.00 95.75 81 ASP A N 1
ATOM 688 C CA . ASP A 1 81 ? -3.268 2.359 -10.551 1.00 95.75 81 ASP A CA 1
ATOM 689 C C . ASP A 1 81 ? -3.074 2.856 -11.988 1.00 95.75 81 ASP A C 1
ATOM 691 O O . ASP A 1 81 ? -3.846 2.526 -12.891 1.00 95.75 81 ASP A O 1
ATOM 695 N N . ALA A 1 82 ? -2.000 3.614 -12.214 1.00 93.62 82 ALA A N 1
ATOM 696 C CA . ALA A 1 82 ? -1.686 4.182 -13.522 1.00 93.62 82 ALA A CA 1
ATOM 697 C C . ALA A 1 82 ? -1.445 3.120 -14.614 1.00 93.62 82 ALA A C 1
ATOM 699 O O . ALA A 1 82 ? -1.623 3.412 -15.794 1.00 93.62 82 ALA A O 1
ATOM 700 N N . ASN A 1 83 ? -1.087 1.883 -14.246 1.00 93.94 83 ASN A N 1
ATOM 701 C CA . ASN A 1 83 ? -0.904 0.790 -15.205 1.00 93.94 83 ASN A CA 1
ATOM 702 C C . ASN A 1 83 ? -2.232 0.170 -15.675 1.00 93.94 83 ASN A C 1
ATOM 704 O O . ASN A 1 83 ?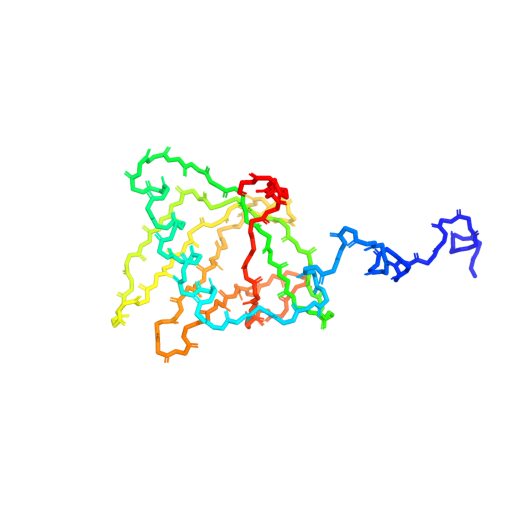 -2.220 -0.699 -16.549 1.00 93.94 83 ASN A O 1
ATOM 708 N N . GLN A 1 84 ? -3.366 0.545 -15.078 1.00 92.38 84 GLN A N 1
ATOM 709 C CA . GLN A 1 84 ? -4.702 0.055 -15.436 1.00 92.38 84 GLN A CA 1
ATOM 710 C C . GLN A 1 84 ? -5.783 1.085 -15.044 1.00 92.38 84 GLN A C 1
ATOM 712 O O . GLN A 1 84 ? -6.647 0.799 -14.216 1.00 92.38 84 GLN A O 1
ATOM 717 N N . PRO A 1 85 ? -5.779 2.279 -15.665 1.00 90.94 85 PRO A N 1
ATOM 718 C CA . PRO A 1 85 ? -6.576 3.429 -15.222 1.00 90.94 85 PRO A CA 1
ATOM 719 C C . PRO A 1 85 ? -8.096 3.211 -15.280 1.00 90.94 85 PRO A C 1
ATOM 721 O O . PRO A 1 85 ? -8.840 3.900 -14.593 1.00 90.94 85 PRO A O 1
ATOM 724 N N . GLY A 1 86 ? -8.566 2.258 -16.093 1.00 91.88 86 GLY A N 1
ATOM 725 C CA . GLY A 1 86 ? -9.987 1.925 -16.237 1.00 91.88 86 GLY A CA 1
ATOM 726 C C . GLY A 1 86 ? -10.503 0.860 -15.264 1.00 91.88 86 GLY A C 1
ATOM 727 O O . GLY A 1 86 ? -11.648 0.437 -15.395 1.00 91.88 86 GLY A O 1
ATOM 728 N N . LYS A 1 87 ? -9.675 0.376 -14.331 1.00 92.12 87 LYS A N 1
ATOM 729 C CA . LYS A 1 87 ? -10.045 -0.685 -13.391 1.00 92.12 87 LYS A CA 1
ATOM 730 C C . LYS A 1 87 ? -9.906 -0.184 -11.956 1.00 92.12 87 LYS A C 1
ATOM 732 O O . LYS A 1 87 ? -8.845 0.297 -11.577 1.00 92.12 87 LYS A O 1
ATOM 737 N N . LEU A 1 88 ? -10.954 -0.366 -11.152 1.00 92.94 88 LEU A N 1
ATOM 738 C CA . LEU A 1 88 ? -10.859 -0.225 -9.701 1.00 92.94 88 LEU A CA 1
ATOM 739 C C . LEU A 1 88 ? -10.019 -1.373 -9.132 1.00 92.94 88 LEU A C 1
ATOM 741 O O . LEU A 1 88 ? -10.246 -2.542 -9.457 1.00 92.94 88 LEU A O 1
ATOM 745 N N . VAL A 1 89 ? -9.047 -1.032 -8.296 1.00 96.00 89 VAL A N 1
ATOM 746 C CA . VAL A 1 89 ? -8.122 -1.984 -7.685 1.00 96.00 89 VAL A CA 1
ATOM 747 C C . VAL A 1 89 ? -8.121 -1.743 -6.188 1.00 96.00 89 VAL A C 1
ATOM 749 O O . VAL A 1 89 ? -8.197 -0.594 -5.750 1.00 96.00 89 VAL A O 1
ATOM 752 N N . HIS A 1 90 ? -8.010 -2.815 -5.412 1.00 97.94 90 HIS A N 1
ATOM 753 C CA . HIS A 1 90 ? -8.008 -2.727 -3.963 1.00 97.94 90 HIS A CA 1
ATOM 754 C C . HIS A 1 90 ? -6.651 -3.077 -3.371 1.00 97.94 90 HIS A C 1
ATOM 756 O O . HIS A 1 90 ? -5.938 -3.988 -3.812 1.00 97.94 90 HIS A O 1
ATOM 762 N N . LEU A 1 91 ? -6.337 -2.358 -2.301 1.00 97.88 91 LEU A N 1
ATOM 763 C CA . LEU A 1 91 ? -5.289 -2.691 -1.360 1.00 97.88 91 LEU A CA 1
ATOM 764 C C . LEU A 1 91 ? -5.963 -3.028 -0.028 1.00 97.88 91 LEU A C 1
ATOM 766 O O . LEU A 1 91 ? -6.533 -2.169 0.634 1.00 97.88 91 LEU A O 1
ATOM 770 N N . ILE A 1 92 ? -5.932 -4.296 0.357 1.00 98.38 92 ILE A N 1
ATOM 771 C CA . ILE A 1 92 ? -6.702 -4.830 1.480 1.00 98.38 92 ILE A CA 1
ATOM 772 C C . ILE A 1 92 ? -5.765 -5.044 2.661 1.00 98.38 92 ILE A C 1
ATOM 774 O O . ILE A 1 92 ? -4.871 -5.886 2.599 1.00 98.38 92 ILE A O 1
ATOM 778 N N . TYR A 1 93 ? -5.971 -4.312 3.749 1.00 98.56 93 TYR A N 1
ATOM 779 C CA . TYR A 1 93 ? -5.342 -4.610 5.029 1.00 98.56 93 TYR A CA 1
ATOM 780 C C . TYR A 1 93 ? -6.161 -5.660 5.776 1.00 98.56 93 TYR A C 1
ATOM 782 O O . TYR A 1 93 ? -7.339 -5.442 6.058 1.00 98.56 93 TYR A O 1
ATOM 790 N N . ARG A 1 94 ? -5.512 -6.762 6.152 1.00 98.31 94 ARG A N 1
ATOM 791 C CA . ARG A 1 94 ? -6.085 -7.793 7.010 1.00 98.31 94 ARG A CA 1
ATOM 792 C C . ARG A 1 94 ? -5.548 -7.665 8.431 1.00 98.31 94 ARG A C 1
ATOM 794 O O . ARG A 1 94 ? -4.337 -7.698 8.664 1.00 98.31 94 ARG A O 1
ATOM 801 N N . ALA A 1 95 ? -6.444 -7.540 9.401 1.00 97.81 95 ALA A N 1
ATOM 802 C CA . ALA A 1 95 ? -6.086 -7.346 10.799 1.00 97.81 95 ALA A CA 1
ATOM 803 C C . ALA A 1 95 ? -5.544 -8.619 11.462 1.00 97.81 95 ALA A C 1
ATOM 805 O O . ALA A 1 95 ? -4.643 -8.521 12.298 1.00 97.81 95 ALA A O 1
ATOM 806 N N . SER A 1 96 ? -6.046 -9.797 11.072 1.00 97.38 96 SER A N 1
ATOM 807 C CA . SER A 1 96 ? -5.677 -11.081 11.689 1.00 97.38 96 SER A CA 1
ATOM 808 C C . SER A 1 96 ? -4.191 -11.422 11.538 1.00 97.38 96 SER A C 1
ATOM 810 O O . SER A 1 96 ? -3.575 -11.910 12.483 1.00 97.38 96 SER A O 1
ATOM 812 N N . ASP A 1 97 ? -3.591 -11.101 10.390 1.00 97.19 97 ASP A N 1
ATOM 813 C CA . ASP A 1 97 ? -2.167 -11.320 10.104 1.00 97.19 97 ASP A CA 1
ATOM 814 C C . ASP A 1 97 ? -1.360 -10.015 9.965 1.00 97.19 97 ASP A C 1
ATOM 816 O O . ASP A 1 97 ? -0.153 -10.052 9.703 1.00 97.19 97 ASP A O 1
ATOM 820 N N . ARG A 1 98 ? -2.009 -8.860 10.173 1.00 97.88 98 ARG A N 1
ATOM 821 C CA . ARG A 1 98 ? -1.430 -7.507 10.096 1.00 97.88 98 ARG A CA 1
ATOM 822 C C . ARG A 1 98 ? -0.678 -7.280 8.785 1.00 97.88 98 ARG A C 1
ATOM 824 O O . ARG A 1 98 ? 0.484 -6.857 8.784 1.00 97.88 98 ARG A O 1
ATOM 831 N N . SER A 1 99 ? -1.324 -7.607 7.674 1.00 97.19 99 SER A N 1
ATOM 832 C CA . SER A 1 99 ? -0.697 -7.613 6.355 1.00 97.19 99 SER A CA 1
ATOM 833 C C . SER A 1 99 ? -1.572 -6.989 5.286 1.00 97.19 99 SER A C 1
ATOM 835 O O . SER A 1 99 ? -2.789 -6.940 5.422 1.00 97.19 99 SER A O 1
ATOM 837 N N . PHE A 1 100 ? -0.943 -6.538 4.203 1.00 97.81 100 PHE A N 1
ATOM 838 C CA . PHE A 1 100 ? -1.661 -6.048 3.038 1.00 97.81 100 PHE A CA 1
ATOM 839 C C . PHE A 1 100 ? -1.681 -7.067 1.909 1.00 97.81 100 PHE A C 1
ATOM 841 O O . PHE A 1 100 ? -0.700 -7.769 1.655 1.00 97.81 100 PHE A O 1
ATOM 848 N N . TYR A 1 101 ? -2.798 -7.088 1.202 1.00 97.44 101 TYR A N 1
ATOM 849 C CA . TYR A 1 101 ? -3.054 -7.905 0.036 1.00 97.44 101 TYR A CA 1
ATOM 850 C C . TYR A 1 101 ? -3.466 -6.990 -1.107 1.00 97.44 101 TYR A C 1
ATOM 852 O O . TYR A 1 101 ? -4.317 -6.126 -0.937 1.00 97.44 101 TYR A O 1
ATOM 860 N N . PHE A 1 102 ? -2.838 -7.159 -2.259 1.00 97.50 102 PHE A N 1
ATOM 861 C CA . PHE A 1 102 ? -3.150 -6.398 -3.455 1.00 97.50 102 PHE A CA 1
ATOM 862 C C . PHE A 1 102 ? -3.891 -7.285 -4.449 1.00 97.50 102 PHE A C 1
ATOM 864 O O . PHE A 1 102 ? -3.581 -8.476 -4.575 1.00 97.50 102 PHE A O 1
ATOM 871 N N . ASP A 1 103 ? -4.866 -6.709 -5.141 1.00 96.94 103 ASP A N 1
ATOM 872 C CA . ASP A 1 103 ? -5.631 -7.415 -6.160 1.00 96.94 103 ASP A CA 1
ATOM 873 C C . ASP A 1 103 ? -4.748 -7.968 -7.285 1.00 96.94 103 ASP A C 1
ATOM 875 O O . ASP A 1 103 ? -3.630 -7.517 -7.555 1.00 96.94 103 ASP A O 1
ATOM 879 N N . LYS A 1 104 ? -5.283 -8.965 -7.994 1.00 95.19 104 LYS A N 1
ATOM 880 C CA . LYS A 1 104 ? -4.673 -9.457 -9.228 1.00 95.19 104 LYS A CA 1
ATOM 881 C C . LYS A 1 104 ? -4.770 -8.393 -10.325 1.00 95.19 104 LYS A C 1
ATOM 883 O O . LYS A 1 104 ? -5.855 -7.905 -10.666 1.00 95.19 104 LYS A O 1
ATOM 888 N N . THR A 1 105 ? -3.632 -8.106 -10.938 1.00 94.06 105 THR A N 1
ATOM 889 C CA . THR A 1 105 ? -3.469 -7.184 -12.067 1.00 94.06 105 THR A CA 1
ATOM 890 C C . THR A 1 105 ? -2.832 -7.931 -13.241 1.00 94.06 105 THR A C 1
ATOM 892 O O . THR A 1 105 ? -2.487 -9.109 -13.129 1.00 94.06 105 THR A O 1
ATOM 895 N N . TRP A 1 106 ? -2.669 -7.281 -14.394 1.00 92.75 106 TRP A N 1
ATOM 896 C CA . TRP A 1 106 ? -1.990 -7.914 -15.534 1.00 92.75 106 TRP A CA 1
ATOM 897 C C . TRP A 1 106 ? -0.490 -8.157 -15.277 1.00 92.75 106 TRP A C 1
ATOM 899 O O . TRP A 1 106 ? 0.098 -9.051 -15.881 1.00 92.75 106 TRP A O 1
ATOM 909 N N . TYR A 1 107 ? 0.117 -7.402 -14.355 1.00 91.31 107 TYR A N 1
ATOM 910 C CA . TYR A 1 107 ? 1.545 -7.467 -14.018 1.00 91.31 107 TYR A CA 1
ATOM 911 C C . TYR A 1 107 ? 1.826 -8.124 -12.656 1.00 91.31 107 TYR A C 1
ATOM 913 O O . TYR A 1 107 ? 2.979 -8.407 -12.329 1.00 91.31 107 TYR A O 1
ATOM 921 N N . TYR A 1 108 ? 0.795 -8.387 -11.848 1.00 93.50 108 TYR A N 1
ATOM 922 C CA . TYR A 1 108 ? 0.929 -9.000 -10.531 1.00 93.50 108 TYR A CA 1
ATOM 923 C C . TYR A 1 108 ? -0.160 -10.038 -10.290 1.00 93.50 108 TYR A C 1
ATOM 925 O O . TYR A 1 108 ? -1.345 -9.801 -10.502 1.00 93.50 108 TYR A O 1
ATOM 933 N N . ARG A 1 109 ? 0.241 -11.208 -9.785 1.00 93.94 109 ARG A N 1
ATOM 934 C CA . ARG A 1 109 ? -0.669 -12.345 -9.562 1.00 93.94 109 ARG A CA 1
ATOM 935 C C . ARG A 1 109 ? -1.723 -12.087 -8.478 1.00 93.94 109 ARG A C 1
ATOM 937 O O . ARG A 1 109 ? -2.648 -12.885 -8.353 1.00 93.94 109 ARG A O 1
ATOM 944 N N . GLY A 1 110 ? -1.593 -10.986 -7.744 1.00 95.06 110 GLY A N 1
ATOM 945 C CA . GLY A 1 110 ? -2.360 -10.691 -6.546 1.00 95.06 110 GLY A CA 1
ATOM 946 C C . GLY A 1 110 ? -1.749 -11.357 -5.316 1.00 95.06 110 GLY A C 1
ATOM 947 O O . GLY A 1 110 ? -0.926 -12.272 -5.417 1.00 95.06 110 GLY A O 1
ATOM 948 N N . GLY A 1 111 ? -2.154 -10.886 -4.143 1.00 95.38 111 GLY A N 1
ATOM 949 C CA . GLY A 1 111 ? -1.732 -11.431 -2.860 1.00 95.38 111 GLY A CA 1
ATOM 950 C C . GLY A 1 111 ? -0.851 -10.486 -2.051 1.00 95.38 111 GLY A C 1
ATOM 951 O O . GLY A 1 111 ? -0.974 -9.268 -2.128 1.00 95.38 111 GLY A O 1
ATOM 952 N N . LEU A 1 112 ? -0.011 -11.072 -1.200 1.00 95.12 112 LEU A N 1
ATOM 953 C CA . LEU A 1 112 ? 0.672 -10.366 -0.121 1.00 95.12 112 LEU A CA 1
ATOM 954 C C . LEU A 1 112 ? 1.704 -9.341 -0.623 1.00 95.12 112 LEU A C 1
ATOM 956 O O . LEU A 1 112 ? 2.673 -9.698 -1.302 1.00 95.12 112 LEU A O 1
ATOM 960 N N . VAL A 1 113 ? 1.569 -8.103 -0.151 1.00 95.31 113 VAL A N 1
ATOM 961 C CA . VAL A 1 113 ? 2.501 -6.995 -0.398 1.00 95.31 113 VAL A CA 1
ATOM 962 C C . VAL A 1 113 ? 2.878 -6.291 0.906 1.00 95.31 113 VAL A C 1
ATOM 964 O O . VAL A 1 113 ? 2.155 -6.341 1.901 1.00 95.31 113 VAL A O 1
ATOM 967 N N . SER A 1 114 ? 4.033 -5.635 0.902 1.00 94.31 114 SER A N 1
ATOM 968 C CA . SER A 1 114 ? 4.407 -4.646 1.909 1.00 94.31 114 SER A CA 1
ATOM 969 C C . SER A 1 114 ? 4.066 -3.257 1.389 1.00 94.31 114 SER A C 1
ATOM 971 O O . SER A 1 114 ? 4.398 -2.940 0.251 1.00 94.31 114 SER A O 1
ATOM 973 N N . VAL A 1 115 ? 3.459 -2.426 2.228 1.00 94.38 115 VAL A N 1
ATOM 974 C CA . VAL A 1 115 ? 3.096 -1.039 1.922 1.00 94.38 115 VAL A CA 1
ATOM 975 C C . VAL A 1 115 ? 4.026 -0.085 2.661 1.00 94.38 115 VAL A C 1
ATOM 977 O O . VAL A 1 115 ? 4.340 -0.290 3.839 1.00 94.38 115 VAL A O 1
ATOM 980 N N . LEU A 1 116 ? 4.477 0.948 1.958 1.00 89.75 116 LEU A N 1
ATOM 981 C CA . LEU A 1 116 ? 5.461 1.935 2.385 1.00 89.75 116 LEU A CA 1
ATOM 982 C C . LEU A 1 116 ? 5.014 3.337 1.939 1.00 89.75 116 LEU A C 1
ATOM 984 O O . LEU A 1 116 ? 4.374 3.473 0.900 1.00 89.75 116 LEU A O 1
ATOM 988 N N . SER A 1 117 ? 5.408 4.378 2.677 1.00 84.94 117 SER A N 1
ATOM 989 C CA . SER A 1 117 ? 5.405 5.747 2.137 1.00 84.94 117 SER A CA 1
ATOM 990 C C . SER A 1 117 ? 6.647 5.926 1.264 1.00 84.94 117 SER A C 1
ATOM 992 O O . SER A 1 117 ? 7.743 5.562 1.703 1.00 84.94 117 SER A O 1
ATOM 994 N N . LEU A 1 118 ? 6.484 6.468 0.053 1.00 70.44 118 LEU A N 1
ATOM 995 C CA . LEU A 1 118 ? 7.600 6.811 -0.839 1.00 70.44 118 LEU A CA 1
ATOM 996 C C . LEU A 1 118 ? 8.403 7.976 -0.284 1.00 70.44 118 LEU A C 1
ATOM 998 O O . LEU A 1 118 ? 9.626 7.907 -0.174 1.00 70.44 118 LEU A O 1
ATOM 1002 N N . TYR A 1 119 ? 7.691 9.033 0.090 1.00 68.81 119 TYR A N 1
ATOM 1003 C CA . TYR A 1 119 ? 8.289 10.238 0.621 1.00 68.81 119 TYR A CA 1
ATOM 1004 C C . TYR A 1 119 ? 8.385 10.107 2.132 1.00 68.81 119 TYR A C 1
ATOM 1006 O O . TYR A 1 119 ? 7.402 10.183 2.871 1.00 68.81 119 TYR A O 1
ATOM 1014 N N . VAL A 1 120 ? 9.606 9.856 2.581 1.00 64.00 120 VAL A N 1
ATOM 1015 C CA . VAL A 1 120 ? 10.003 9.943 3.978 1.00 64.00 120 VAL A CA 1
ATOM 1016 C C . VAL A 1 120 ? 11.236 10.822 4.025 1.00 64.00 120 VAL A C 1
ATOM 1018 O O . VAL A 1 120 ? 12.182 10.617 3.262 1.00 64.00 120 VAL A O 1
ATOM 1021 N N . SER A 1 121 ? 11.219 11.828 4.887 1.00 54.72 121 SER A N 1
ATOM 1022 C CA . SER A 1 121 ? 12.442 12.561 5.163 1.00 54.72 121 SER A CA 1
ATOM 1023 C C . SER A 1 121 ? 13.286 11.702 6.104 1.00 54.72 121 SER A C 1
ATOM 1025 O O . SER A 1 121 ? 12.751 11.164 7.066 1.00 54.72 121 SER A O 1
ATOM 1027 N N . PRO A 1 122 ? 14.603 11.569 5.904 1.00 52.91 122 PRO A N 1
ATOM 1028 C CA . PRO A 1 122 ? 15.461 10.989 6.936 1.00 52.91 122 PRO A CA 1
ATOM 1029 C C . PRO A 1 122 ? 15.501 11.847 8.216 1.00 52.91 122 PRO A C 1
ATOM 1031 O O . PRO A 1 122 ? 16.044 11.404 9.222 1.00 52.91 122 PRO A O 1
ATOM 1034 N N . LEU A 1 123 ? 14.936 13.059 8.172 1.00 53.72 123 LEU A N 1
ATOM 1035 C CA . LEU A 1 123 ? 14.880 14.021 9.269 1.00 53.72 123 LEU A CA 1
ATOM 1036 C C . LEU A 1 123 ? 13.496 14.104 9.945 1.00 53.72 123 LEU A C 1
ATOM 1038 O O . LEU A 1 123 ? 13.374 14.856 10.909 1.00 53.72 123 LEU A O 1
ATOM 1042 N N . PHE A 1 124 ? 12.472 13.377 9.460 1.00 41.97 124 PHE A N 1
ATOM 1043 C CA . PHE A 1 124 ? 11.103 13.391 10.009 1.00 41.97 124 PHE A CA 1
ATOM 1044 C C . PHE A 1 124 ? 10.413 12.023 9.917 1.00 41.97 124 PHE A C 1
ATOM 1046 O O . PHE A 1 124 ? 10.354 11.460 8.799 1.00 41.97 124 PHE A O 1
#

Radius of gyration: 15.61 Å; Cα contacts (8 Å, |Δi|>4): 198; chains: 1; bounding box: 39×26×41 Å

Foldseek 3Di:
DVCCVVVPDPPVVCVPPLNVVQVDDDDLVNLLVVVVVCVVCLVVQHKAKKWKHDNPDDTAIWIFRDWDQDPPRKIWTFIQGPVCRPDTWTWIQDPVSSFTWTDCDPRDRTGTIDMDHSDDDPVD

Sequence (124 aa):
MVLQKNLGLWWPAYWRVGNWRIVMPVPRSGQQRMAKWLRSQLDHKRIRDVYITRFKPINHCLVAYHYTPGQNGDIIFDVYDANQPGKLVHLIYRASDRSFYFDKTWYYRGGLVSVLSLYVSPLF